Protein AF-A0AAP3A5M9-F1 (afdb_monomer_lite)

Secondary structure (DSSP, 8-state):
--GGGT--GGG---HHHHHHHHHHHHTS-S-EEEEE-GGGHHHHHHHTTTSSEEEEE--HHHHTHHHHHHHHHHHT-HHHHTTS-TTGGGSGGGT-HHHHHHHHTHHHHHHHHHHTT---SS------TT---SGGGGTTS--

Organism: Escherichia coli (NCBI:txid562)

Sequence (143 aa):
WTANKGFREKLARSVDVYFSYFERLAALENEMIIFTSPDLKPRVEAIRNGKPTTVIVIDIKKKFRYIRSRIEKIQKDESFTNRLEPRQLKNPEYWSPEYVLVCNLKAYFVNKAINMGLVKTPLVAWIDFGYCRKPNVTRGLKI

Foldseek 3Di:
DPVVVVADNVPDDDPVLLVVQLLLVLPALDAEEAEDAPVCVVVVCVSNPPGNYHYHHDPLCVVVVVQLVVQQVQLPDCVNVVPDDVVCCSDCSNHPSVVVSVVVCQVVVVVVCVVVVNDPDPDDDGDDSNRRNDNCVCPPHHD

Structure (mmCIF, N/CA/C/O backbone):
data_AF-A0AAP3A5M9-F1
#
_entry.id   AF-A0AAP3A5M9-F1
#
loop_
_atom_site.group_PDB
_atom_site.id
_atom_site.type_symbol
_atom_site.label_atom_id
_atom_site.label_alt_id
_atom_site.label_comp_id
_atom_site.label_asym_id
_atom_site.label_entity_id
_atom_site.label_seq_id
_atom_site.pdbx_PDB_ins_code
_atom_site.Cartn_x
_atom_site.Cartn_y
_atom_site.Cartn_z
_atom_site.occupancy
_atom_site.B_iso_or_equiv
_atom_site.auth_seq_id
_atom_site.auth_comp_id
_atom_site.auth_asym_id
_atom_site.auth_atom_id
_atom_site.pdbx_PDB_model_num
ATOM 1 N N . TRP A 1 1 ? 8.065 -11.706 -6.272 1.00 54.06 1 TRP A N 1
ATOM 2 C CA . TRP A 1 1 ? 9.496 -11.567 -5.955 1.00 54.06 1 TRP A CA 1
ATOM 3 C C . TRP A 1 1 ? 9.990 -12.962 -5.630 1.00 54.06 1 TRP A C 1
ATOM 5 O O . TRP A 1 1 ? 9.589 -13.482 -4.605 1.00 54.06 1 TRP A O 1
ATOM 15 N N . THR A 1 2 ? 10.698 -13.648 -6.521 1.00 47.06 2 THR A N 1
ATOM 16 C CA . THR A 1 2 ? 11.196 -15.013 -6.263 1.00 47.06 2 THR A CA 1
ATOM 17 C C . THR A 1 2 ? 12.614 -15.125 -6.796 1.00 47.06 2 THR A C 1
ATOM 19 O O . THR A 1 2 ? 12.924 -14.522 -7.825 1.00 47.06 2 THR A O 1
ATOM 22 N N . ALA A 1 3 ? 13.459 -15.893 -6.107 1.00 48.31 3 ALA A N 1
ATOM 23 C CA . ALA A 1 3 ? 14.860 -16.095 -6.479 1.00 48.31 3 ALA A CA 1
ATOM 24 C C . ALA A 1 3 ? 15.016 -16.655 -7.903 1.00 48.31 3 ALA A C 1
ATOM 26 O O . ALA A 1 3 ? 15.891 -16.232 -8.651 1.00 48.31 3 ALA A O 1
ATOM 27 N N . ASN A 1 4 ? 14.053 -17.479 -8.328 1.00 43.56 4 ASN A N 1
ATOM 28 C CA . ASN A 1 4 ? 13.997 -18.118 -9.647 1.00 43.56 4 ASN A CA 1
ATOM 29 C C . ASN A 1 4 ? 13.848 -17.138 -10.829 1.00 43.56 4 ASN A C 1
ATOM 31 O O . ASN A 1 4 ? 13.842 -17.566 -11.975 1.00 43.56 4 ASN A O 1
ATOM 35 N N . LYS A 1 5 ? 13.702 -15.830 -10.572 1.00 51.41 5 LYS A N 1
ATOM 36 C CA . LYS A 1 5 ? 13.708 -14.771 -11.597 1.00 51.41 5 LYS A CA 1
ATOM 37 C C . LYS A 1 5 ? 14.956 -13.869 -11.520 1.00 51.41 5 LYS A C 1
ATOM 39 O O . LYS A 1 5 ? 14.924 -12.753 -12.019 1.00 51.41 5 LYS A O 1
ATOM 44 N N . GLY A 1 6 ? 16.029 -14.322 -10.859 1.00 53.00 6 GLY A N 1
ATOM 45 C CA . GLY A 1 6 ? 17.298 -13.587 -10.727 1.00 53.00 6 GLY A CA 1
ATOM 46 C C . GLY A 1 6 ? 17.329 -12.534 -9.611 1.00 53.00 6 GLY A C 1
ATOM 47 O O . GLY A 1 6 ? 18.296 -11.781 -9.487 1.00 53.00 6 GLY A O 1
ATOM 48 N N . PHE A 1 7 ? 16.288 -12.467 -8.776 1.00 61.34 7 PHE A N 1
ATOM 49 C CA . PHE A 1 7 ? 16.199 -11.513 -7.668 1.00 61.34 7 PHE A CA 1
ATOM 50 C C . PHE A 1 7 ? 16.822 -12.078 -6.391 1.00 61.34 7 PHE A C 1
ATOM 52 O O . PHE A 1 7 ? 16.773 -13.279 -6.145 1.00 61.34 7 PHE A O 1
ATOM 59 N N . ARG A 1 8 ? 17.386 -11.213 -5.537 1.00 59.09 8 ARG A N 1
ATOM 60 C CA . ARG A 1 8 ? 17.971 -11.639 -4.252 1.00 59.09 8 ARG A CA 1
ATOM 61 C C . ARG A 1 8 ? 16.934 -12.431 -3.443 1.00 59.09 8 ARG A C 1
ATOM 63 O O . ARG A 1 8 ? 15.831 -11.930 -3.241 1.00 59.09 8 ARG A O 1
ATOM 70 N N . GLU A 1 9 ? 17.299 -13.596 -2.905 1.00 57.38 9 GLU A N 1
ATOM 71 C CA . GLU A 1 9 ? 16.408 -14.437 -2.078 1.00 57.38 9 GLU A CA 1
ATOM 72 C C . GLU A 1 9 ? 15.726 -13.657 -0.946 1.00 57.38 9 GLU A C 1
ATOM 74 O O . GLU A 1 9 ? 14.537 -13.817 -0.698 1.00 57.38 9 GLU A O 1
ATOM 79 N N . LYS A 1 10 ? 16.442 -12.707 -0.330 1.00 59.47 10 LYS A N 1
ATOM 80 C CA . LYS A 1 10 ? 15.923 -11.821 0.730 1.00 59.47 10 LYS A CA 1
ATOM 81 C C . LYS A 1 10 ? 14.739 -10.932 0.302 1.00 59.47 10 LYS A C 1
ATOM 83 O O . LYS A 1 10 ? 14.063 -10.366 1.167 1.00 59.47 10 LYS A O 1
ATOM 88 N N . LEU A 1 11 ? 14.516 -10.763 -1.004 1.00 63.22 11 LEU A N 1
ATOM 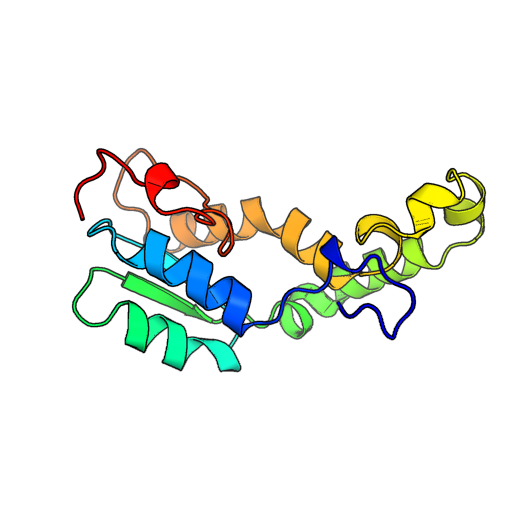89 C CA . LEU A 1 11 ? 13.382 -10.029 -1.577 1.00 63.22 11 LEU A CA 1
ATOM 90 C C . LEU A 1 11 ? 12.169 -10.933 -1.805 1.00 63.22 11 LEU A C 1
ATOM 92 O O . LEU A 1 11 ? 11.059 -10.428 -1.962 1.00 63.22 11 LEU A O 1
ATOM 96 N N . ALA A 1 12 ? 12.357 -12.254 -1.820 1.00 66.44 12 ALA A N 1
ATOM 97 C CA . ALA A 1 12 ? 11.278 -13.195 -2.025 1.00 66.44 12 ALA A CA 1
ATOM 98 C C . ALA A 1 12 ? 10.488 -13.406 -0.735 1.00 66.44 12 ALA A C 1
ATOM 100 O O . ALA A 1 12 ? 10.923 -14.091 0.185 1.00 66.44 12 ALA A O 1
ATOM 101 N N . ARG A 1 13 ? 9.307 -12.793 -0.662 1.00 76.44 13 ARG A N 1
ATOM 102 C CA . ARG A 1 13 ? 8.316 -13.067 0.380 1.00 76.44 13 ARG A CA 1
ATOM 103 C C . ARG A 1 13 ? 6.995 -13.398 -0.287 1.00 76.44 13 ARG A C 1
ATOM 105 O O . ARG A 1 13 ? 6.557 -12.669 -1.181 1.00 76.44 13 ARG A O 1
ATOM 112 N N . SER A 1 14 ? 6.391 -14.503 0.133 1.00 86.88 14 SER A N 1
ATOM 113 C CA . SER A 1 14 ? 5.034 -14.845 -0.275 1.00 86.88 14 SER A CA 1
ATOM 114 C C . SER A 1 14 ? 4.032 -13.927 0.421 1.00 86.88 14 SER A C 1
ATOM 116 O O . SER A 1 14 ? 4.339 -13.275 1.424 1.00 86.88 14 SER A O 1
ATOM 118 N N . VAL A 1 15 ? 2.812 -13.903 -0.108 1.00 89.06 15 VAL A N 1
ATOM 119 C CA . VAL A 1 15 ? 1.671 -13.258 0.545 1.00 89.06 15 VAL A CA 1
ATOM 120 C C . VAL A 1 15 ? 1.481 -13.821 1.960 1.00 89.06 15 VAL A C 1
ATOM 122 O O . VAL A 1 15 ? 1.302 -13.045 2.893 1.00 89.06 15 VAL A O 1
ATOM 125 N N . ASP A 1 16 ? 1.644 -15.132 2.157 1.00 92.50 16 ASP A N 1
ATOM 126 C CA . ASP A 1 16 ? 1.524 -15.772 3.475 1.00 92.50 16 ASP A CA 1
ATOM 127 C C . ASP A 1 16 ? 2.544 -15.270 4.491 1.00 92.50 16 ASP A C 1
ATOM 129 O O . ASP A 1 16 ? 2.192 -15.024 5.642 1.00 92.50 16 ASP A O 1
ATOM 133 N N . VAL A 1 17 ? 3.792 -15.039 4.071 1.00 91.50 17 VAL A N 1
ATOM 134 C CA . VAL A 1 17 ? 4.803 -14.448 4.957 1.00 91.50 17 VAL A CA 1
ATOM 135 C C . VAL A 1 17 ? 4.348 -13.067 5.428 1.00 91.50 17 VAL A C 1
ATOM 137 O O . VAL A 1 17 ? 4.440 -12.765 6.617 1.00 91.50 17 VAL A O 1
ATOM 140 N N . TYR A 1 18 ? 3.816 -12.242 4.525 1.00 92.81 18 TYR A N 1
ATOM 141 C CA . TYR A 1 18 ? 3.288 -10.927 4.885 1.00 92.81 18 TYR A CA 1
ATOM 142 C C . TYR A 1 18 ? 2.072 -11.017 5.809 1.00 92.81 18 TYR A C 1
ATOM 144 O O . TYR A 1 18 ? 2.000 -10.249 6.764 1.00 92.81 18 TYR A O 1
ATOM 152 N N . PHE A 1 19 ? 1.169 -11.973 5.593 1.00 96.19 19 PHE A N 1
ATOM 153 C CA . PHE A 1 19 ? 0.057 -12.215 6.513 1.00 96.19 19 PHE A CA 1
ATOM 154 C C . PHE A 1 19 ? 0.532 -12.671 7.895 1.00 96.19 19 PHE A C 1
ATOM 156 O O . PHE A 1 19 ? 0.053 -12.134 8.885 1.00 96.19 19 PHE A O 1
ATOM 163 N N . SER A 1 20 ? 1.557 -13.523 7.986 1.00 94.19 20 SER A N 1
ATOM 164 C CA . SER A 1 20 ? 2.140 -13.908 9.281 1.00 94.19 20 SER A CA 1
ATOM 165 C C . SER A 1 20 ? 2.749 -12.715 10.035 1.00 94.19 20 SER A C 1
ATOM 167 O O . SER A 1 20 ? 2.869 -12.725 11.259 1.00 94.19 20 SER A O 1
ATOM 169 N N . TYR A 1 21 ? 3.205 -11.680 9.320 1.00 94.38 21 TYR A N 1
ATOM 170 C CA . TYR A 1 21 ? 3.681 -10.429 9.919 1.00 94.38 21 TYR A CA 1
ATOM 171 C C . TYR A 1 21 ? 2.509 -9.549 10.343 1.00 94.38 21 TYR A C 1
ATOM 173 O O . TYR A 1 21 ? 2.525 -8.992 11.441 1.00 94.38 21 TYR A O 1
ATOM 181 N N . PHE A 1 22 ? 1.484 -9.471 9.500 1.00 95.62 22 PHE A N 1
ATOM 182 C CA . PHE A 1 22 ? 0.272 -8.726 9.783 1.00 95.62 22 PHE A CA 1
ATOM 183 C C . PHE A 1 22 ? -0.501 -9.287 10.974 1.00 95.62 22 PHE A C 1
ATOM 185 O O . PHE A 1 22 ? -0.950 -8.493 11.781 1.00 95.62 22 PHE A O 1
ATOM 192 N N . GLU A 1 23 ? -0.590 -10.604 11.167 1.00 94.50 23 GLU A N 1
ATOM 193 C CA . GLU A 1 23 ? -1.255 -11.218 12.330 1.00 94.50 23 GLU A CA 1
ATOM 194 C C . GLU A 1 23 ? -0.725 -10.671 13.664 1.00 94.50 23 GLU A C 1
ATOM 196 O O . GLU A 1 23 ? -1.496 -10.418 14.588 1.00 94.50 23 GLU A O 1
ATOM 201 N N . ARG A 1 24 ? 0.582 -10.386 13.751 1.00 92.94 24 ARG A N 1
ATOM 202 C CA . ARG A 1 24 ? 1.181 -9.772 14.949 1.00 92.94 24 ARG A CA 1
ATOM 203 C C . ARG A 1 24 ? 0.744 -8.323 15.150 1.00 92.94 24 ARG A C 1
ATOM 205 O O . ARG A 1 24 ? 0.584 -7.897 16.287 1.00 92.94 24 ARG A O 1
ATOM 212 N N . LEU A 1 25 ? 0.585 -7.567 14.063 1.00 94.00 25 LEU A N 1
ATOM 213 C CA . LEU A 1 25 ? 0.059 -6.203 14.115 1.00 94.00 25 LEU A CA 1
ATOM 214 C C . LEU A 1 25 ? -1.442 -6.215 14.437 1.00 94.00 25 LEU A C 1
ATOM 216 O O . LEU A 1 25 ? -1.890 -5.481 15.307 1.00 94.00 25 LEU A O 1
ATOM 220 N N . ALA A 1 26 ? -2.198 -7.079 13.764 1.00 94.12 26 ALA A N 1
ATOM 221 C CA . ALA A 1 26 ? -3.643 -7.238 13.866 1.00 94.12 26 ALA A CA 1
ATOM 222 C C . ALA A 1 26 ? -4.113 -7.686 15.254 1.00 94.12 26 ALA A C 1
ATOM 224 O O . ALA A 1 26 ? -5.291 -7.521 15.573 1.00 94.12 26 ALA A O 1
ATOM 225 N N . ALA A 1 27 ? -3.200 -8.214 16.072 1.00 92.56 27 ALA A N 1
ATOM 226 C CA . ALA A 1 27 ? -3.437 -8.498 17.476 1.00 92.56 27 ALA A CA 1
ATOM 227 C C . ALA A 1 27 ? -3.841 -7.239 18.264 1.00 92.56 27 ALA A C 1
ATOM 229 O O . ALA A 1 27 ? -4.674 -7.357 19.145 1.00 92.56 27 ALA A O 1
ATOM 230 N N . LEU A 1 28 ? -3.349 -6.044 17.922 1.00 91.12 28 LEU A N 1
ATOM 231 C CA . LEU A 1 28 ? -3.684 -4.803 18.635 1.00 91.12 28 LEU A CA 1
ATOM 232 C C . LEU A 1 28 ? -5.183 -4.463 18.566 1.00 91.12 28 LEU A C 1
ATOM 234 O O . LEU A 1 28 ? -5.766 -4.512 17.490 1.00 91.12 28 LEU A O 1
ATOM 238 N N . GLU A 1 29 ? -5.795 -4.001 19.655 1.00 91.75 29 GLU A N 1
ATOM 239 C CA . GLU A 1 29 ? -7.219 -3.592 19.675 1.00 91.75 29 GLU A CA 1
ATOM 240 C C . GLU A 1 29 ? -7.488 -2.203 19.073 1.00 91.75 29 GLU A C 1
ATOM 242 O O . GLU A 1 29 ? -8.623 -1.729 19.048 1.00 91.75 29 GLU A O 1
ATOM 247 N N . ASN A 1 30 ? -6.453 -1.522 18.577 1.00 91.69 30 ASN A N 1
ATOM 248 C CA . ASN A 1 30 ? -6.598 -0.214 17.948 1.00 91.69 30 ASN A CA 1
ATOM 249 C C . ASN A 1 30 ? -7.557 -0.259 16.750 1.00 91.69 30 ASN A C 1
ATOM 251 O O . ASN A 1 30 ? -7.609 -1.249 16.011 1.00 91.69 30 ASN A O 1
ATOM 255 N N . GLU A 1 31 ? -8.253 0.857 16.519 1.00 94.25 31 GLU A N 1
ATOM 256 C CA . GLU A 1 31 ? -8.978 1.083 15.272 1.00 94.25 31 GLU A CA 1
ATOM 257 C C . GLU A 1 31 ? -7.997 1.039 14.093 1.00 94.25 31 GLU A C 1
ATOM 259 O O . GLU A 1 31 ? -6.966 1.718 14.095 1.00 94.25 31 GLU A O 1
ATOM 264 N N . MET A 1 32 ? -8.306 0.218 13.088 1.00 96.31 32 MET A N 1
ATOM 265 C CA . MET A 1 32 ? -7.470 0.062 11.899 1.00 96.31 32 MET A CA 1
ATOM 266 C C . MET A 1 32 ? -8.244 0.368 10.623 1.00 96.31 32 MET A C 1
ATOM 268 O O . MET A 1 32 ? -9.317 -0.179 10.377 1.00 96.31 32 MET A O 1
ATOM 272 N N . ILE A 1 33 ? -7.641 1.178 9.755 1.00 97.94 33 ILE A N 1
ATOM 273 C CA . ILE A 1 33 ? -8.104 1.391 8.383 1.00 97.94 33 ILE A CA 1
ATOM 274 C C . ILE A 1 33 ? -7.113 0.684 7.464 1.00 97.94 33 ILE A C 1
ATOM 276 O O . ILE A 1 33 ? -5.956 1.092 7.358 1.00 97.94 33 ILE A O 1
ATOM 280 N N . ILE A 1 34 ? -7.548 -0.395 6.817 1.00 97.94 34 ILE A N 1
ATOM 281 C CA . ILE A 1 34 ? -6.663 -1.276 6.051 1.00 97.94 34 ILE A CA 1
ATOM 282 C C . ILE A 1 34 ? -6.988 -1.160 4.568 1.00 97.94 34 ILE A C 1
ATOM 284 O O . ILE A 1 34 ? -8.072 -1.533 4.127 1.00 97.94 34 ILE A O 1
ATOM 288 N N . PHE A 1 35 ? -6.024 -0.681 3.785 1.00 97.88 35 PHE A N 1
ATOM 289 C CA . PHE A 1 35 ? -6.104 -0.699 2.328 1.00 97.88 35 PHE A CA 1
ATOM 290 C C . PHE A 1 35 ? -5.558 -2.021 1.794 1.00 97.88 35 PHE A C 1
ATOM 292 O O . PHE A 1 35 ? -4.440 -2.411 2.129 1.00 97.88 35 PHE A O 1
ATOM 299 N N . THR A 1 36 ? -6.329 -2.704 0.951 1.00 97.25 36 THR A N 1
ATOM 300 C CA . THR A 1 36 ? -5.928 -3.996 0.380 1.00 97.25 36 THR A CA 1
ATOM 301 C C . THR A 1 36 ? -6.498 -4.211 -1.023 1.00 97.25 36 THR A C 1
ATOM 303 O O . THR A 1 36 ? -7.355 -3.453 -1.488 1.00 97.25 36 THR A O 1
ATOM 306 N N . SER A 1 37 ? -6.004 -5.226 -1.728 1.00 95.38 37 SER A N 1
ATOM 307 C CA . SER A 1 37 ? -6.542 -5.640 -3.024 1.00 95.38 37 SER A CA 1
ATOM 308 C C . SER A 1 37 ? -7.805 -6.502 -2.852 1.00 95.38 37 SER A C 1
ATOM 310 O O . SER A 1 37 ? -8.006 -7.095 -1.787 1.00 95.38 37 SER A O 1
ATOM 312 N N . PRO A 1 38 ? -8.685 -6.577 -3.872 1.00 95.69 38 PRO A N 1
ATOM 313 C CA . PRO A 1 38 ? -9.959 -7.292 -3.758 1.00 95.69 38 PRO A CA 1
ATOM 314 C C . PRO A 1 38 ? -9.816 -8.756 -3.318 1.00 95.69 38 PRO A C 1
ATOM 316 O O . PRO A 1 38 ? -10.595 -9.229 -2.497 1.00 95.69 38 PRO A O 1
ATOM 319 N N . ASP A 1 39 ? -8.796 -9.447 -3.825 1.00 96.25 39 ASP A N 1
ATOM 320 C CA . ASP A 1 39 ? -8.497 -10.856 -3.556 1.00 96.25 39 ASP A CA 1
ATOM 321 C C . ASP A 1 39 ? -8.055 -11.127 -2.110 1.00 96.25 39 ASP A C 1
ATOM 323 O O . ASP A 1 39 ? -8.244 -12.227 -1.598 1.00 96.25 39 ASP A O 1
ATOM 327 N N . LEU A 1 40 ? -7.501 -10.123 -1.426 1.00 97.06 40 LEU A N 1
ATOM 328 C CA . LEU A 1 40 ? -6.972 -10.268 -0.070 1.00 97.06 40 LEU A CA 1
ATOM 329 C C . LEU A 1 40 ? -7.944 -9.795 1.014 1.00 97.06 40 LEU A C 1
ATOM 331 O O . LEU A 1 40 ? -7.722 -10.084 2.192 1.00 97.06 40 LEU A O 1
ATOM 335 N N . LYS A 1 41 ? -9.018 -9.086 0.639 1.00 97.69 41 LYS A N 1
ATOM 336 C CA . LYS A 1 41 ? -10.014 -8.555 1.579 1.00 97.69 41 LYS A CA 1
ATOM 337 C C . LYS A 1 41 ? -10.571 -9.632 2.526 1.00 97.69 41 LYS A C 1
ATOM 339 O O . LYS A 1 41 ? -10.479 -9.402 3.732 1.00 97.69 41 LYS A O 1
ATOM 344 N N . PRO A 1 42 ? -11.059 -10.799 2.052 1.00 98.38 42 PRO A N 1
ATOM 345 C CA . PRO A 1 42 ? -11.677 -11.783 2.943 1.00 98.38 42 PRO A CA 1
ATOM 346 C C . PRO A 1 42 ? -10.724 -12.270 4.039 1.00 98.38 42 PRO A C 1
ATOM 348 O O . PRO A 1 42 ? -11.119 -12.446 5.187 1.00 98.38 42 PRO A O 1
ATOM 351 N N . ARG A 1 43 ? -9.436 -12.431 3.710 1.00 98.19 43 ARG A N 1
ATOM 352 C CA . ARG A 1 43 ? -8.419 -12.870 4.673 1.00 98.19 43 ARG A CA 1
ATOM 353 C C . ARG A 1 43 ? -8.096 -11.792 5.707 1.00 98.19 43 ARG A C 1
ATOM 355 O O . ARG A 1 43 ? -7.909 -12.114 6.876 1.00 98.19 43 ARG A O 1
ATOM 362 N N . VAL A 1 44 ? -8.038 -10.524 5.296 1.00 98.12 44 VAL A N 1
ATOM 363 C CA . VAL A 1 44 ? -7.850 -9.396 6.224 1.00 98.12 44 VAL A CA 1
ATOM 364 C C . VAL A 1 44 ? -9.020 -9.304 7.203 1.00 98.12 44 VAL A C 1
ATOM 366 O O . VAL A 1 44 ? -8.791 -9.184 8.404 1.00 98.12 44 VAL A O 1
ATOM 369 N N . GLU A 1 45 ? -10.254 -9.393 6.703 1.00 97.88 45 GLU A N 1
ATOM 370 C CA . GLU A 1 45 ? -11.464 -9.349 7.533 1.00 97.88 45 GLU A CA 1
ATOM 371 C C . GLU A 1 45 ? -11.530 -10.533 8.502 1.00 97.88 45 GLU A C 1
ATOM 373 O O . GLU A 1 45 ? -11.823 -10.331 9.676 1.00 97.88 45 GLU A O 1
ATOM 378 N N . ALA A 1 46 ? -11.166 -11.740 8.056 1.00 98.19 46 ALA A N 1
ATOM 379 C CA . ALA A 1 46 ? -11.112 -12.918 8.919 1.00 98.19 46 ALA A CA 1
ATOM 380 C C . ALA A 1 46 ? -10.127 -12.747 10.092 1.00 98.19 46 ALA A C 1
ATOM 382 O O . ALA A 1 46 ? -10.470 -13.051 11.231 1.00 98.19 46 ALA A O 1
ATOM 383 N N . ILE A 1 47 ? -8.926 -12.215 9.839 1.00 97.50 47 ILE A N 1
ATOM 384 C CA . ILE A 1 47 ? -7.902 -11.991 10.879 1.00 97.50 47 ILE A CA 1
ATOM 385 C C . ILE A 1 47 ? -8.335 -10.918 11.890 1.00 97.50 47 ILE A C 1
ATOM 387 O O . ILE A 1 47 ? -7.973 -10.982 13.062 1.00 97.50 47 ILE A O 1
ATOM 391 N N . ARG A 1 48 ? -9.093 -9.916 11.439 1.00 97.25 48 ARG A N 1
ATOM 392 C CA . ARG A 1 48 ? -9.555 -8.782 12.253 1.00 97.25 48 ARG A CA 1
ATOM 393 C C . ARG A 1 48 ? -10.994 -8.934 12.749 1.00 97.25 48 ARG A C 1
ATOM 395 O O . ARG A 1 48 ? -11.568 -7.961 13.239 1.00 97.25 48 ARG A O 1
ATOM 402 N N . ASN A 1 49 ? -11.576 -10.125 12.627 1.00 96.50 49 ASN A N 1
ATOM 403 C CA . ASN A 1 49 ? -12.953 -10.378 13.023 1.00 96.50 49 ASN A CA 1
ATOM 404 C C . ASN A 1 49 ? -13.186 -9.980 14.492 1.00 96.50 49 ASN A C 1
ATOM 406 O O . ASN A 1 49 ? -12.394 -10.324 15.367 1.00 96.50 49 ASN A O 1
ATOM 410 N N . GLY A 1 50 ? -14.261 -9.234 14.751 1.00 94.81 50 GLY A N 1
ATOM 411 C CA . GLY A 1 50 ? -14.601 -8.728 16.085 1.00 94.81 50 GLY A CA 1
ATOM 412 C C . GLY A 1 50 ? -13.804 -7.507 16.572 1.00 94.81 50 GLY A C 1
ATOM 413 O O . GLY A 1 50 ? -14.139 -6.978 17.627 1.00 94.81 50 GLY A O 1
ATOM 414 N N . LYS A 1 51 ? -12.803 -7.016 15.823 1.00 95.88 51 LYS A N 1
ATOM 415 C CA . LYS A 1 51 ? -11.987 -5.841 16.193 1.00 95.88 51 LYS A CA 1
ATOM 416 C C . LYS A 1 51 ? -12.343 -4.607 15.354 1.00 95.88 51 LYS A C 1
ATOM 418 O O . LYS A 1 51 ? -12.637 -4.761 14.164 1.00 95.88 51 LYS A O 1
ATOM 423 N N . PRO A 1 52 ? -12.244 -3.373 15.893 1.00 95.31 52 PRO A N 1
ATOM 424 C CA . PRO A 1 52 ? -12.599 -2.148 15.168 1.00 95.31 52 PRO A CA 1
ATOM 425 C C . PRO A 1 52 ? -11.736 -1.979 13.910 1.00 95.31 52 PRO A C 1
ATOM 427 O O . PRO A 1 52 ? -10.543 -1.666 13.978 1.00 95.31 52 PRO A O 1
ATOM 430 N N . THR A 1 53 ? -12.322 -2.254 12.743 1.00 97.38 53 THR A N 1
ATOM 431 C CA . THR A 1 53 ? -11.581 -2.334 11.479 1.00 97.38 53 THR A CA 1
ATOM 432 C C . THR A 1 53 ? -12.442 -1.895 10.306 1.00 97.38 53 THR A C 1
ATOM 434 O O . THR A 1 53 ? -13.528 -2.424 10.095 1.00 97.38 53 THR A O 1
ATOM 437 N N . THR A 1 54 ? -11.918 -0.985 9.489 1.00 98.19 54 THR A N 1
ATOM 438 C CA . THR A 1 54 ? -12.483 -0.649 8.178 1.00 98.19 54 THR A CA 1
ATOM 439 C C . THR A 1 54 ? -11.538 -1.138 7.086 1.00 98.19 54 THR A C 1
ATOM 441 O O . THR A 1 54 ? -10.402 -0.671 6.993 1.00 98.19 54 THR A O 1
ATOM 444 N N . VAL A 1 55 ? -11.993 -2.060 6.233 1.00 98.19 55 VAL A N 1
ATOM 445 C CA . VAL A 1 55 ? -11.197 -2.565 5.102 1.00 98.19 55 VAL A CA 1
ATOM 446 C C . VAL A 1 55 ? -11.621 -1.876 3.807 1.00 98.19 55 VAL A C 1
ATOM 448 O O . VAL A 1 55 ? -12.768 -1.974 3.372 1.00 98.19 55 VAL A O 1
ATOM 451 N N . ILE A 1 56 ? -10.678 -1.191 3.162 1.00 98.19 56 ILE A N 1
ATOM 452 C CA . ILE A 1 56 ? -10.889 -0.455 1.915 1.00 98.19 56 ILE A CA 1
ATOM 453 C C . ILE A 1 56 ? -10.212 -1.197 0.770 1.00 98.19 56 ILE A C 1
ATOM 455 O O . ILE A 1 56 ? -8.992 -1.364 0.737 1.00 98.19 56 ILE A O 1
ATOM 459 N N . VAL A 1 57 ? -11.011 -1.589 -0.219 1.00 98.00 57 VAL A N 1
A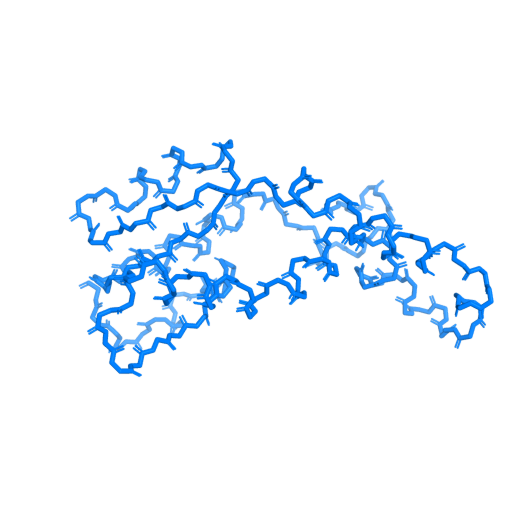TOM 460 C CA . VAL A 1 57 ? -10.506 -2.243 -1.427 1.00 98.00 57 VAL A CA 1
ATOM 461 C C . VAL A 1 57 ? -10.047 -1.216 -2.446 1.00 98.00 57 VAL A C 1
ATOM 463 O O . VAL A 1 57 ? -10.787 -0.306 -2.823 1.00 98.00 57 VAL A O 1
ATOM 466 N N . ILE A 1 58 ? -8.827 -1.399 -2.939 1.00 96.44 58 ILE A N 1
ATOM 467 C CA . ILE A 1 58 ? -8.275 -0.603 -4.027 1.00 96.44 58 ILE A CA 1
ATOM 468 C C . ILE A 1 58 ? -7.380 -1.460 -4.920 1.00 96.44 58 ILE A C 1
ATOM 470 O O . ILE A 1 58 ? -6.304 -1.907 -4.536 1.00 96.44 58 ILE A O 1
ATOM 474 N N . ASP A 1 59 ? -7.806 -1.653 -6.165 1.00 95.88 59 ASP A N 1
ATOM 475 C CA . ASP A 1 59 ? -6.923 -2.187 -7.197 1.00 95.88 59 ASP A CA 1
ATOM 476 C C . ASP A 1 59 ? -6.016 -1.060 -7.706 1.00 95.88 59 ASP A C 1
ATOM 478 O O . ASP A 1 59 ? -6.388 -0.268 -8.579 1.00 95.88 59 ASP A O 1
ATOM 482 N N . ILE A 1 60 ? -4.812 -0.975 -7.135 1.00 95.38 60 ILE A N 1
ATOM 483 C CA . ILE A 1 60 ? -3.839 0.063 -7.487 1.00 95.38 60 ILE A CA 1
ATOM 484 C C . ILE A 1 60 ? -3.347 -0.062 -8.934 1.00 95.38 60 ILE A C 1
ATOM 486 O O . ILE A 1 60 ? -3.029 0.952 -9.555 1.00 95.38 60 ILE A O 1
ATOM 490 N N . LYS A 1 61 ? -3.328 -1.278 -9.501 1.00 93.69 61 LYS A N 1
ATOM 491 C CA . LYS A 1 61 ? -2.871 -1.519 -10.878 1.00 93.69 61 LYS A CA 1
ATOM 492 C C . LYS A 1 61 ? -3.888 -0.985 -11.877 1.00 93.69 61 LYS A C 1
ATOM 494 O O . LYS A 1 61 ? -3.504 -0.430 -12.907 1.00 93.69 61 LYS A O 1
ATOM 499 N N . LYS A 1 62 ? -5.180 -1.134 -11.567 1.00 96.44 62 LYS A N 1
ATOM 500 C CA . LYS A 1 62 ? -6.273 -0.581 -12.369 1.00 96.44 62 LYS A CA 1
ATOM 501 C C . LYS A 1 62 ? -6.411 0.925 -12.165 1.00 96.44 62 LYS A C 1
ATOM 503 O O . LYS A 1 62 ? -6.394 1.662 -13.147 1.00 96.44 62 LYS A O 1
ATOM 508 N N . LYS A 1 63 ? -6.512 1.390 -10.916 1.00 97.19 63 LYS A N 1
ATOM 509 C CA . LYS A 1 63 ? -6.793 2.799 -10.597 1.00 97.19 63 LYS A CA 1
ATOM 510 C C . LYS A 1 63 ? -5.666 3.745 -11.007 1.00 97.19 63 LYS A C 1
ATOM 512 O O . LYS A 1 63 ? -5.939 4.825 -11.516 1.00 97.19 63 LYS A O 1
ATOM 517 N N . PHE A 1 64 ? -4.412 3.341 -10.812 1.00 97.69 64 PHE A N 1
ATOM 518 C CA . PHE A 1 64 ? -3.241 4.177 -11.094 1.00 97.69 64 PHE A CA 1
ATOM 519 C C . PHE A 1 64 ? -2.462 3.693 -12.315 1.00 97.69 64 PHE A C 1
ATOM 521 O O . PHE A 1 64 ? -1.247 3.872 -12.392 1.00 97.69 64 PHE A O 1
ATOM 528 N N . ARG A 1 65 ? -3.159 3.095 -13.291 1.00 97.94 65 ARG A N 1
ATOM 529 C CA . ARG A 1 65 ? -2.553 2.544 -14.511 1.00 97.94 65 ARG A CA 1
ATOM 530 C C . ARG A 1 65 ? -1.644 3.547 -15.223 1.00 97.94 65 ARG A C 1
ATOM 532 O O . ARG A 1 65 ? -0.553 3.171 -15.628 1.00 97.94 65 ARG A O 1
ATOM 539 N N . TYR A 1 66 ? -2.067 4.808 -15.326 1.00 98.12 66 TYR A N 1
ATOM 540 C CA . TYR A 1 66 ? -1.283 5.867 -15.968 1.00 98.12 66 TYR A CA 1
ATOM 541 C C . TYR A 1 66 ? 0.024 6.191 -15.221 1.00 98.12 66 TYR A C 1
ATOM 543 O O . TYR A 1 66 ? 1.088 6.312 -15.827 1.00 98.12 66 TYR A O 1
ATOM 551 N N . ILE A 1 67 ? -0.025 6.297 -13.889 1.00 98.06 67 ILE A N 1
ATOM 552 C CA . ILE A 1 67 ? 1.178 6.547 -13.077 1.00 98.06 67 ILE A CA 1
ATOM 553 C C . ILE A 1 67 ? 2.111 5.336 -13.160 1.00 98.06 67 ILE A C 1
ATOM 555 O O . ILE A 1 67 ? 3.309 5.490 -13.380 1.00 98.06 67 ILE A O 1
ATOM 559 N N . ARG A 1 68 ? 1.552 4.126 -13.061 1.00 98.12 68 ARG A N 1
ATOM 560 C CA . ARG A 1 68 ? 2.280 2.865 -13.226 1.00 98.12 68 ARG A CA 1
ATOM 561 C C . ARG A 1 68 ? 3.011 2.796 -14.568 1.00 98.12 68 ARG A C 1
ATOM 563 O O . ARG A 1 68 ? 4.197 2.490 -14.578 1.00 98.12 68 ARG A O 1
ATOM 570 N N . SER A 1 69 ? 2.341 3.117 -15.678 1.00 98.31 69 SER A N 1
ATOM 571 C CA . SER A 1 69 ? 2.960 3.092 -17.011 1.00 98.31 69 SER A CA 1
ATOM 572 C C . SER A 1 69 ? 4.059 4.141 -17.159 1.00 98.31 69 SER A C 1
ATOM 574 O O . SER A 1 69 ? 5.055 3.906 -17.835 1.00 98.31 69 SER A O 1
ATOM 576 N N . ARG A 1 70 ? 3.916 5.298 -16.505 1.00 98.38 70 ARG A N 1
ATOM 577 C CA . ARG A 1 70 ? 4.976 6.309 -16.463 1.00 98.38 70 ARG A CA 1
ATOM 578 C C . ARG A 1 70 ? 6.208 5.842 -15.694 1.00 98.38 70 ARG A C 1
ATOM 580 O O . ARG A 1 70 ? 7.318 6.066 -16.164 1.00 98.38 70 ARG A O 1
ATOM 587 N N . ILE A 1 71 ? 6.013 5.212 -14.537 1.00 98.25 71 ILE A N 1
ATOM 588 C CA . ILE A 1 71 ? 7.104 4.610 -13.762 1.00 98.25 71 ILE A CA 1
ATOM 589 C C . ILE A 1 71 ? 7.817 3.556 -14.613 1.00 98.25 71 ILE A C 1
ATOM 591 O O . ILE A 1 71 ? 9.035 3.594 -14.738 1.00 98.25 71 ILE A O 1
ATOM 595 N N . GLU A 1 72 ? 7.054 2.665 -15.250 1.00 97.62 72 GLU A N 1
ATOM 596 C CA . GLU A 1 72 ? 7.597 1.616 -16.114 1.00 97.6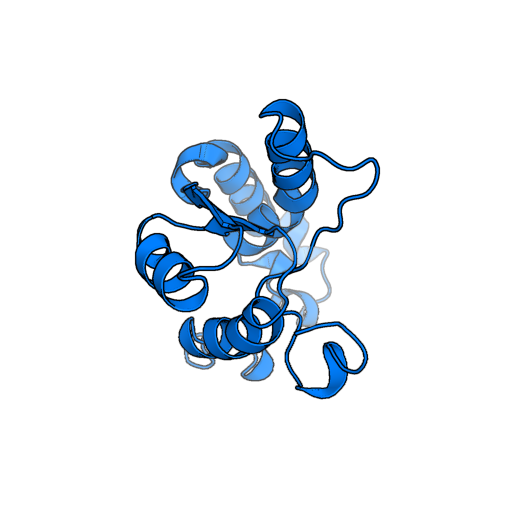2 72 GLU A CA 1
ATOM 597 C C . GLU A 1 72 ? 8.399 2.190 -17.290 1.00 97.62 72 GLU A C 1
ATOM 599 O O . GLU A 1 72 ? 9.471 1.680 -17.604 1.00 97.62 72 GLU A O 1
ATOM 604 N N . LYS A 1 73 ? 7.921 3.278 -17.912 1.00 98.25 73 LYS A N 1
ATOM 605 C CA . LYS A 1 73 ? 8.650 3.960 -18.989 1.00 98.25 73 LYS A CA 1
ATOM 606 C C . LYS A 1 73 ? 10.019 4.460 -18.521 1.00 98.25 73 LYS A C 1
ATOM 608 O O . LYS A 1 73 ? 10.985 4.281 -19.245 1.00 98.25 73 LYS A O 1
ATOM 613 N N . ILE A 1 74 ? 10.103 5.044 -17.324 1.00 97.12 74 ILE A N 1
ATOM 614 C CA . ILE A 1 74 ? 11.375 5.515 -16.747 1.00 97.12 74 ILE A CA 1
ATOM 615 C C . ILE A 1 74 ? 12.293 4.331 -16.422 1.00 97.12 74 ILE A C 1
ATOM 617 O O . ILE A 1 74 ? 13.473 4.364 -16.742 1.00 97.12 74 ILE A O 1
ATOM 621 N N . GLN A 1 75 ? 11.755 3.264 -15.827 1.00 95.62 75 GLN A N 1
ATOM 622 C CA . GLN A 1 75 ? 12.531 2.067 -15.477 1.00 95.62 75 GLN A CA 1
ATOM 623 C C . GLN A 1 75 ? 13.110 1.335 -16.702 1.00 95.62 75 GLN A C 1
ATOM 625 O O . GLN A 1 75 ? 14.087 0.607 -16.559 1.00 95.62 75 GLN A O 1
ATOM 630 N N . LYS A 1 76 ? 12.527 1.526 -17.893 1.00 96.00 76 LYS A N 1
ATOM 631 C CA . LYS A 1 76 ? 13.006 0.966 -19.171 1.00 96.00 76 LYS A CA 1
ATOM 632 C C . LYS A 1 76 ? 13.827 1.949 -20.014 1.00 96.00 76 LYS A C 1
ATOM 634 O O . LYS A 1 76 ? 14.242 1.589 -21.110 1.00 96.00 76 LYS A O 1
ATOM 639 N N . ASP A 1 77 ? 14.016 3.182 -19.554 1.00 97.38 77 ASP A N 1
ATOM 640 C CA . ASP A 1 77 ? 14.778 4.194 -20.282 1.00 97.38 77 ASP A CA 1
ATOM 641 C C . ASP A 1 77 ? 16.283 3.935 -20.122 1.00 97.38 77 ASP A C 1
ATOM 643 O O . ASP A 1 77 ? 16.837 4.095 -19.034 1.00 97.38 77 ASP A O 1
ATOM 647 N N . GLU A 1 78 ? 16.952 3.561 -21.215 1.00 96.06 78 GLU A N 1
ATOM 648 C CA . GLU A 1 78 ? 18.388 3.266 -21.219 1.00 96.06 78 GLU A CA 1
ATOM 649 C C . GLU A 1 78 ? 19.235 4.461 -20.771 1.00 96.06 78 GLU A C 1
ATOM 651 O O . GLU A 1 78 ? 20.244 4.294 -20.086 1.00 96.06 78 GLU A O 1
ATOM 656 N N . SER A 1 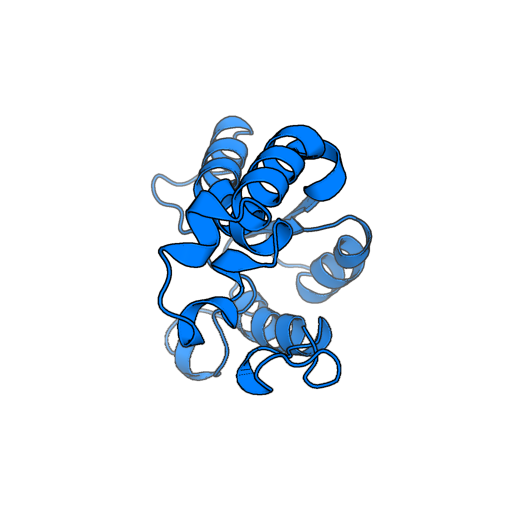79 ? 18.813 5.688 -21.094 1.00 96.81 79 SER A N 1
ATOM 657 C CA . SER A 1 79 ? 19.528 6.897 -20.680 1.00 96.81 79 SER A CA 1
ATOM 658 C C . SER A 1 79 ? 19.497 7.090 -19.163 1.00 96.81 79 SER A C 1
ATOM 660 O O . SER A 1 79 ? 20.439 7.644 -18.592 1.00 96.81 79 SER A O 1
ATOM 662 N N . PHE A 1 80 ? 18.440 6.604 -18.506 1.00 95.56 80 PHE A N 1
ATOM 663 C CA . PHE A 1 80 ? 18.322 6.562 -17.057 1.00 95.56 80 PHE A CA 1
ATOM 664 C C . PHE A 1 80 ? 19.102 5.378 -16.482 1.00 95.56 80 PHE A C 1
ATOM 666 O O . PHE A 1 80 ? 19.949 5.578 -15.611 1.00 95.56 80 PHE A O 1
ATOM 673 N N . THR A 1 81 ? 18.877 4.157 -16.979 1.00 94.00 81 THR A N 1
ATOM 674 C CA . THR A 1 81 ? 19.479 2.949 -16.395 1.00 94.00 81 THR A CA 1
ATOM 675 C C . THR A 1 81 ? 20.996 2.912 -16.542 1.00 94.00 81 THR A C 1
ATOM 677 O O . THR A 1 81 ? 21.673 2.459 -15.623 1.00 94.00 81 THR A O 1
ATOM 680 N N . ASN A 1 82 ? 21.548 3.450 -17.634 1.00 95.69 82 ASN A N 1
ATOM 681 C CA . ASN A 1 82 ? 22.996 3.493 -17.871 1.00 95.69 82 ASN A CA 1
ATOM 682 C C . ASN A 1 82 ? 23.734 4.468 -16.941 1.00 95.69 82 ASN A C 1
ATOM 684 O O . ASN A 1 82 ? 24.956 4.407 -16.831 1.00 95.69 82 ASN A O 1
ATOM 688 N N . ARG A 1 83 ? 23.012 5.363 -16.252 1.00 95.62 83 ARG A N 1
ATOM 689 C CA . ARG A 1 83 ? 23.580 6.273 -15.242 1.00 95.62 83 ARG A CA 1
ATOM 690 C C . ARG A 1 83 ? 23.610 5.662 -13.840 1.00 95.62 83 ARG A C 1
ATOM 692 O O . ARG A 1 83 ? 24.110 6.297 -12.914 1.00 95.62 83 ARG A O 1
ATOM 699 N N . LEU A 1 84 ? 23.050 4.467 -13.661 1.00 93.81 84 LEU A N 1
ATOM 700 C CA . LEU A 1 84 ? 22.973 3.792 -12.371 1.00 93.81 84 LEU A CA 1
ATOM 701 C C . LEU A 1 84 ? 24.142 2.825 -12.191 1.00 93.81 84 LEU A C 1
ATOM 703 O O . LEU A 1 84 ? 24.596 2.176 -13.130 1.00 93.81 84 LEU A O 1
ATOM 707 N N . GLU A 1 85 ? 24.599 2.673 -10.948 1.00 94.38 85 GLU A N 1
ATOM 708 C CA . GLU A 1 85 ? 25.581 1.645 -10.611 1.00 94.38 85 GLU A CA 1
ATOM 709 C C . GLU A 1 85 ? 24.965 0.244 -10.848 1.00 94.38 85 GLU A C 1
ATOM 711 O O . GLU A 1 85 ? 23.862 -0.022 -10.359 1.00 94.38 85 GLU A O 1
ATOM 716 N N . PRO A 1 86 ? 25.630 -0.676 -11.578 1.00 90.50 86 PRO A N 1
ATOM 717 C CA . PRO A 1 86 ? 25.010 -1.929 -12.019 1.00 90.50 86 PRO A CA 1
ATOM 718 C C . PRO A 1 86 ? 24.423 -2.810 -10.907 1.00 90.50 86 PRO A C 1
ATOM 720 O O . PRO A 1 86 ? 23.450 -3.533 -11.139 1.00 90.50 86 PRO A O 1
ATOM 723 N N . ARG A 1 87 ? 24.960 -2.782 -9.676 1.00 88.75 87 ARG A N 1
ATOM 724 C CA . ARG A 1 87 ? 24.388 -3.565 -8.565 1.00 88.75 87 ARG A CA 1
ATOM 725 C C . ARG A 1 87 ? 23.054 -2.991 -8.082 1.00 88.75 87 ARG A C 1
ATOM 727 O O . ARG A 1 87 ? 22.268 -3.764 -7.523 1.00 88.75 87 ARG A O 1
ATOM 734 N N . GLN A 1 88 ? 22.778 -1.702 -8.306 1.00 88.44 88 GLN A N 1
ATOM 735 C CA . GLN A 1 88 ? 21.498 -1.062 -7.977 1.00 88.44 88 GLN A CA 1
ATOM 736 C C . GLN A 1 88 ? 20.351 -1.598 -8.823 1.00 88.44 88 GLN A C 1
ATOM 738 O O . GLN A 1 88 ? 19.261 -1.776 -8.292 1.00 88.44 88 GLN A O 1
ATOM 743 N N . LEU A 1 89 ? 20.599 -1.966 -10.083 1.00 88.94 89 LEU A N 1
ATOM 744 C CA . LEU A 1 89 ? 19.579 -2.494 -11.003 1.00 88.94 89 LEU A CA 1
ATOM 745 C C . LEU A 1 89 ? 18.903 -3.783 -10.502 1.00 88.94 89 LEU A C 1
ATOM 747 O O . LEU A 1 89 ? 17.870 -4.190 -11.020 1.00 88.94 89 LEU A O 1
ATOM 751 N N . LYS A 1 90 ? 19.449 -4.427 -9.462 1.00 86.75 90 LYS A N 1
ATOM 752 C CA . LYS A 1 90 ? 18.837 -5.583 -8.789 1.00 86.75 90 LYS A CA 1
ATOM 753 C C . LYS A 1 90 ? 17.735 -5.189 -7.796 1.00 86.75 90 LYS A C 1
ATOM 755 O O . LYS A 1 90 ? 16.993 -6.063 -7.340 1.00 86.75 90 LYS A O 1
ATOM 760 N N . ASN A 1 91 ? 17.625 -3.912 -7.434 1.00 88.19 91 ASN A N 1
ATOM 761 C CA . ASN A 1 91 ? 16.691 -3.420 -6.426 1.00 88.19 91 ASN A CA 1
ATOM 762 C C . ASN A 1 91 ? 15.305 -3.105 -7.032 1.00 88.19 91 ASN A C 1
ATOM 764 O O . ASN A 1 91 ? 15.245 -2.587 -8.149 1.00 88.19 91 ASN A O 1
ATOM 768 N N . PRO A 1 92 ? 14.205 -3.414 -6.310 1.00 90.38 92 PRO A N 1
ATOM 769 C CA . PRO A 1 92 ? 12.813 -3.187 -6.721 1.00 90.38 92 PRO A CA 1
ATOM 770 C C . PRO A 1 92 ? 12.528 -1.870 -7.443 1.00 90.38 92 PRO A C 1
ATOM 772 O O . PRO A 1 92 ? 11.724 -1.814 -8.372 1.00 90.38 92 PRO A O 1
ATOM 775 N N . GLU A 1 93 ? 13.180 -0.813 -6.975 1.00 92.38 93 GLU A N 1
ATOM 776 C CA . GLU A 1 93 ? 13.002 0.573 -7.369 1.00 92.38 93 GLU A CA 1
ATOM 777 C C . GLU A 1 93 ? 13.277 0.787 -8.863 1.00 92.38 93 GLU A C 1
ATOM 779 O O . GLU A 1 93 ? 12.708 1.693 -9.469 1.00 92.38 93 GLU A O 1
ATOM 784 N N . TYR A 1 94 ? 14.088 -0.078 -9.476 1.00 93.12 94 TYR A N 1
ATOM 785 C CA . TYR A 1 94 ? 14.551 0.082 -10.853 1.00 93.12 94 TYR A CA 1
ATOM 786 C C . TYR A 1 94 ? 13.908 -0.880 -11.853 1.00 93.12 94 TYR A C 1
ATOM 788 O O . TYR A 1 94 ? 14.118 -0.722 -13.048 1.00 93.12 94 TYR A O 1
ATOM 796 N N . TRP A 1 95 ? 13.110 -1.852 -11.405 1.00 90.50 95 TRP A N 1
ATOM 797 C CA . TRP A 1 95 ? 12.507 -2.845 -12.309 1.00 90.50 95 TRP A CA 1
ATOM 798 C C . TRP A 1 95 ? 11.061 -3.227 -11.980 1.00 90.50 95 TRP A C 1
ATOM 800 O O . TRP A 1 95 ? 10.401 -3.865 -12.799 1.00 90.50 95 TRP A O 1
ATOM 810 N N . SER A 1 96 ? 10.543 -2.873 -10.798 1.00 93.56 96 SER A N 1
ATOM 811 C CA . SER A 1 96 ? 9.148 -3.124 -10.435 1.00 93.56 96 SER A CA 1
ATOM 812 C C . SER A 1 96 ? 8.359 -1.817 -10.402 1.00 93.56 96 SER A C 1
ATOM 814 O O . SER A 1 96 ? 8.499 -1.035 -9.451 1.00 93.56 96 SER A O 1
ATOM 816 N N . PRO A 1 97 ? 7.475 -1.580 -11.383 1.00 96.00 97 PRO A N 1
ATOM 817 C CA . PRO A 1 97 ? 6.646 -0.387 -11.367 1.00 96.00 97 PRO A CA 1
ATOM 818 C C . PRO A 1 97 ? 5.618 -0.436 -10.232 1.00 96.00 97 PRO A C 1
ATOM 820 O O . PRO A 1 97 ? 5.272 0.601 -9.672 1.00 96.00 97 PRO A O 1
ATOM 823 N N . GLU A 1 98 ? 5.157 -1.626 -9.833 1.00 93.88 98 GLU A N 1
ATOM 824 C CA . GLU A 1 98 ? 4.222 -1.792 -8.716 1.00 93.88 98 GLU A CA 1
ATOM 825 C C . GLU A 1 98 ? 4.839 -1.424 -7.366 1.00 93.88 98 GLU A C 1
ATOM 827 O O . GLU A 1 98 ? 4.148 -0.845 -6.528 1.00 93.88 98 GLU A O 1
ATOM 832 N N . TYR A 1 99 ? 6.117 -1.742 -7.144 1.00 93.31 99 TYR A N 1
ATOM 833 C CA . TYR A 1 99 ? 6.796 -1.396 -5.896 1.00 93.31 99 TYR A CA 1
ATOM 834 C C . TYR A 1 99 ? 6.967 0.114 -5.748 1.00 93.31 99 TYR A C 1
ATOM 836 O O . TYR A 1 99 ? 6.590 0.689 -4.729 1.00 93.31 99 TYR A O 1
ATOM 844 N N . VAL A 1 100 ? 7.474 0.777 -6.788 1.00 96.06 100 VAL A N 1
ATOM 845 C CA . VAL A 1 100 ? 7.619 2.238 -6.778 1.00 96.06 100 VAL A CA 1
ATOM 846 C C . VAL A 1 100 ? 6.252 2.906 -6.642 1.00 96.06 100 VAL A C 1
ATOM 848 O O . VAL A 1 100 ? 6.098 3.853 -5.872 1.00 96.06 100 VAL A O 1
ATOM 851 N N . LEU A 1 101 ? 5.233 2.373 -7.323 1.00 97.06 101 LEU A N 1
ATOM 852 C CA . LEU A 1 101 ? 3.869 2.869 -7.205 1.00 97.06 101 LEU A CA 1
ATOM 853 C C . LEU A 1 101 ? 3.355 2.785 -5.763 1.00 97.06 101 LEU A C 1
ATOM 855 O O . LEU A 1 101 ? 2.886 3.794 -5.247 1.00 97.06 101 LEU A O 1
ATOM 859 N N . VAL A 1 102 ? 3.435 1.629 -5.093 1.00 94.44 102 VAL A N 1
ATOM 860 C CA . VAL A 1 102 ? 2.910 1.505 -3.720 1.00 94.44 102 VAL A CA 1
ATOM 861 C C . VAL A 1 102 ? 3.671 2.398 -2.737 1.00 94.44 102 VAL A C 1
ATOM 863 O O . VAL A 1 102 ? 3.044 3.011 -1.873 1.00 94.44 102 VAL A O 1
ATOM 866 N N . CYS A 1 103 ? 4.987 2.555 -2.910 1.00 94.06 103 CYS A N 1
ATOM 867 C CA . CYS A 1 103 ? 5.792 3.487 -2.120 1.00 94.06 103 CYS A CA 1
ATOM 868 C C . CYS A 1 103 ? 5.318 4.939 -2.292 1.00 94.06 103 CYS A C 1
ATOM 870 O O . CYS A 1 103 ? 5.156 5.646 -1.298 1.00 94.06 103 CYS A O 1
ATOM 872 N N . ASN A 1 104 ? 5.001 5.354 -3.521 1.00 94.75 104 ASN A N 1
ATOM 873 C CA . ASN A 1 104 ? 4.472 6.690 -3.812 1.00 94.75 104 ASN A CA 1
ATOM 874 C C . ASN A 1 104 ? 3.037 6.907 -3.298 1.00 94.75 104 ASN A C 1
ATOM 876 O O . ASN A 1 104 ? 2.623 8.043 -3.076 1.00 94.75 104 ASN A O 1
ATOM 880 N N . LEU A 1 105 ? 2.262 5.838 -3.095 1.00 96.44 105 LEU A N 1
ATOM 881 C CA . LEU A 1 105 ? 0.859 5.924 -2.678 1.00 96.44 105 LEU A CA 1
ATOM 882 C C . LEU A 1 105 ? 0.653 5.991 -1.156 1.00 96.44 105 LEU A C 1
ATOM 884 O O . LEU A 1 105 ? -0.484 6.174 -0.722 1.00 96.44 105 LEU A O 1
ATOM 888 N N . LYS A 1 106 ? 1.703 5.899 -0.328 1.00 94.62 106 LYS A N 1
ATOM 889 C CA . LYS A 1 106 ? 1.566 5.936 1.144 1.00 94.62 106 LYS A CA 1
ATOM 890 C C . LYS A 1 106 ? 0.811 7.181 1.627 1.00 94.62 106 LYS A C 1
ATOM 892 O O . LYS A 1 106 ? -0.195 7.066 2.324 1.00 94.62 106 LYS A O 1
ATOM 897 N N . ALA A 1 107 ? 1.230 8.364 1.175 1.00 94.44 107 ALA A N 1
ATOM 898 C CA . ALA A 1 107 ? 0.556 9.620 1.508 1.00 94.44 107 ALA A CA 1
ATOM 899 C C . ALA A 1 107 ? -0.874 9.689 0.940 1.00 94.44 107 ALA A C 1
ATOM 901 O O . ALA A 1 107 ? -1.777 10.198 1.603 1.00 94.44 107 ALA A O 1
ATOM 902 N N . TYR A 1 108 ? -1.102 9.124 -0.253 1.00 96.31 108 TYR A N 1
ATOM 903 C CA . TYR A 1 108 ? -2.435 9.046 -0.855 1.00 96.31 108 TYR A CA 1
ATOM 904 C C . TYR A 1 108 ? -3.414 8.264 0.029 1.00 96.31 108 TYR A C 1
ATOM 906 O O . TYR A 1 108 ? -4.542 8.710 0.229 1.00 96.31 108 TYR A O 1
ATOM 914 N N . PHE A 1 109 ? -3.004 7.115 0.574 1.00 96.94 109 PHE A N 1
ATOM 915 C CA . PHE A 1 109 ? -3.876 6.298 1.421 1.00 96.94 109 PHE A CA 1
ATOM 916 C C . PHE A 1 109 ? -4.248 7.007 2.723 1.00 96.94 109 PHE A C 1
ATOM 918 O O . PHE A 1 109 ? -5.424 7.027 3.087 1.00 96.94 109 PHE A O 1
ATOM 925 N N . VAL A 1 110 ? -3.274 7.647 3.376 1.00 95.88 110 VAL A N 1
ATOM 926 C CA . VAL A 1 110 ? -3.516 8.439 4.592 1.00 95.88 110 VAL A CA 1
ATOM 927 C C . VAL A 1 110 ? -4.482 9.587 4.298 1.00 95.88 110 VAL A C 1
ATOM 929 O O . VAL A 1 110 ? -5.516 9.710 4.952 1.00 95.88 110 VAL A O 1
ATOM 932 N N . ASN A 1 111 ? -4.206 10.383 3.261 1.00 96.31 111 ASN A N 1
ATOM 933 C CA . ASN A 1 111 ? -5.065 11.501 2.875 1.00 96.31 111 ASN A CA 1
ATOM 934 C C . ASN A 1 111 ? -6.482 11.040 2.495 1.00 96.31 111 ASN A C 1
ATOM 936 O O . ASN A 1 111 ? -7.467 11.660 2.891 1.00 96.31 111 ASN A O 1
ATOM 940 N N . LYS A 1 112 ? -6.604 9.911 1.787 1.00 97.25 112 LYS A N 1
ATOM 941 C CA . LYS A 1 112 ? -7.897 9.319 1.442 1.00 97.25 112 LYS A CA 1
ATOM 942 C C . LYS A 1 112 ? -8.696 8.920 2.682 1.00 97.25 112 LYS A C 1
ATOM 944 O O . LYS A 1 112 ? -9.891 9.192 2.717 1.00 97.25 112 LYS A O 1
ATOM 949 N N . ALA A 1 113 ? -8.070 8.287 3.672 1.00 97.62 113 ALA A N 1
ATOM 950 C CA . ALA A 1 113 ? -8.741 7.892 4.911 1.00 97.62 113 ALA A CA 1
ATOM 951 C C . ALA A 1 113 ? -9.260 9.107 5.699 1.00 97.62 113 ALA A C 1
ATOM 953 O O . ALA A 1 113 ? -10.398 9.093 6.168 1.00 97.62 113 ALA A O 1
ATOM 954 N N . ILE A 1 114 ? -8.457 10.174 5.776 1.00 96.88 114 ILE A N 1
ATOM 955 C CA . ILE A 1 114 ? -8.839 11.442 6.414 1.00 96.88 114 ILE A CA 1
ATOM 956 C C . ILE A 1 114 ? -10.027 12.075 5.682 1.00 96.88 114 ILE A C 1
ATOM 958 O O . ILE A 1 114 ? -11.045 12.362 6.302 1.00 96.88 114 ILE A O 1
ATOM 962 N N . ASN A 1 115 ? -9.945 12.219 4.356 1.00 97.31 115 ASN A N 1
ATOM 963 C CA . ASN A 1 115 ? -11.000 12.850 3.555 1.00 97.31 115 ASN A CA 1
ATOM 964 C C . ASN A 1 115 ? -12.301 12.037 3.500 1.00 97.31 115 ASN A C 1
ATOM 966 O O . ASN A 1 115 ? -13.364 12.589 3.244 1.00 97.31 115 ASN A O 1
ATOM 970 N N . MET A 1 116 ? -12.237 10.726 3.746 1.00 97.56 116 MET A N 1
ATOM 971 C CA . MET A 1 116 ? -13.425 9.884 3.930 1.00 97.56 116 MET A CA 1
ATOM 972 C C . MET A 1 116 ? -14.039 10.018 5.332 1.00 97.56 116 MET A C 1
ATOM 974 O O . MET A 1 116 ? -15.028 9.352 5.626 1.00 97.56 116 MET A O 1
ATOM 978 N N . GLY A 1 117 ? -13.450 10.832 6.210 1.00 97.00 117 GLY A N 1
ATOM 979 C CA . GLY A 1 117 ? -13.897 11.016 7.584 1.00 97.00 117 GLY A CA 1
ATOM 980 C C . GLY A 1 117 ? -13.694 9.783 8.462 1.00 97.00 117 GLY A C 1
ATOM 981 O O . GLY A 1 117 ? -14.381 9.658 9.471 1.00 97.00 117 GLY A O 1
ATOM 982 N N . LEU A 1 118 ? -12.801 8.858 8.093 1.00 97.19 118 LEU A N 1
ATOM 983 C CA . LEU A 1 118 ? -12.562 7.624 8.853 1.00 97.19 118 LEU A CA 1
ATOM 984 C C . LEU A 1 118 ? -11.591 7.833 10.017 1.00 97.19 118 LEU A C 1
ATOM 986 O O . LEU A 1 118 ? -11.654 7.114 11.001 1.00 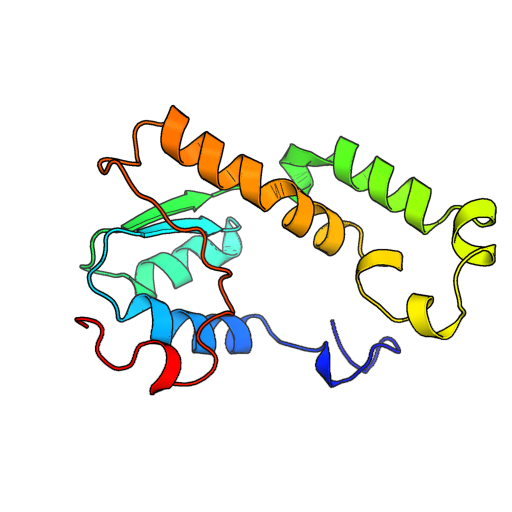97.19 118 LEU A O 1
ATOM 990 N N . VAL A 1 119 ? -10.708 8.828 9.931 1.00 95.94 119 VAL A N 1
ATOM 991 C CA . VAL A 1 119 ? -9.801 9.175 11.031 1.00 95.94 119 VAL A CA 1
ATOM 992 C C . VAL A 1 119 ? -10.554 10.043 12.038 1.00 95.94 119 VAL A C 1
ATOM 994 O O . VAL A 1 119 ? -10.963 11.155 11.710 1.00 95.94 119 VAL A O 1
ATOM 997 N N . LYS A 1 120 ? -10.756 9.522 13.253 1.00 93.19 120 LYS A N 1
ATOM 998 C CA . LYS A 1 120 ? -11.516 10.190 14.329 1.00 93.19 120 LYS A CA 1
ATOM 999 C C . LYS A 1 120 ? -10.645 10.860 15.389 1.00 93.19 120 LYS A C 1
ATOM 1001 O O . LYS A 1 120 ? -11.161 11.538 16.271 1.00 93.19 120 LYS A O 1
ATOM 1006 N N . THR A 1 121 ? -9.333 10.674 15.307 1.00 92.56 121 THR A N 1
ATOM 1007 C CA . THR A 1 121 ? -8.358 11.180 16.274 1.00 92.56 121 THR A CA 1
ATOM 1008 C C . THR A 1 121 ? -7.457 12.245 15.646 1.00 92.56 121 THR A C 1
ATOM 1010 O O . THR A 1 121 ? -7.203 12.201 14.442 1.00 92.56 121 THR A O 1
ATOM 1013 N N . PRO A 1 122 ? -6.893 13.172 16.445 1.00 92.12 122 PRO A N 1
ATOM 1014 C CA . PRO A 1 122 ? -5.913 14.145 15.950 1.00 92.12 122 PRO A CA 1
ATOM 1015 C C . PRO A 1 122 ? -4.617 13.513 15.418 1.00 92.12 122 PRO A C 1
ATOM 1017 O O . PRO A 1 122 ? -3.872 14.155 14.682 1.00 92.12 122 PRO A O 1
ATOM 1020 N N . LEU A 1 123 ? -4.335 12.263 15.802 1.00 91.31 123 LEU A N 1
ATOM 1021 C CA . LEU A 1 123 ? -3.128 11.532 15.436 1.00 91.31 123 LEU A CA 1
ATOM 1022 C C . LEU A 1 123 ? -3.481 10.207 14.758 1.00 91.31 123 LEU A C 1
ATOM 1024 O O . LEU A 1 123 ? -4.276 9.429 15.285 1.00 91.31 123 LEU A O 1
ATOM 1028 N N . VAL A 1 124 ? -2.833 9.934 13.625 1.00 92.50 124 VAL A N 1
ATOM 1029 C CA . VAL A 1 124 ? -2.896 8.665 12.890 1.00 92.50 124 VAL A CA 1
ATOM 1030 C C . VAL A 1 124 ? -1.492 8.275 12.433 1.00 92.50 124 VAL A C 1
ATOM 1032 O O . VAL A 1 124 ? -0.686 9.138 12.086 1.00 92.50 124 VAL A O 1
ATOM 1035 N N . ALA A 1 125 ? -1.193 6.977 12.421 1.00 91.69 125 ALA A N 1
ATOM 1036 C CA . ALA A 1 125 ? 0.079 6.445 11.946 1.00 91.69 125 ALA A CA 1
ATOM 1037 C C 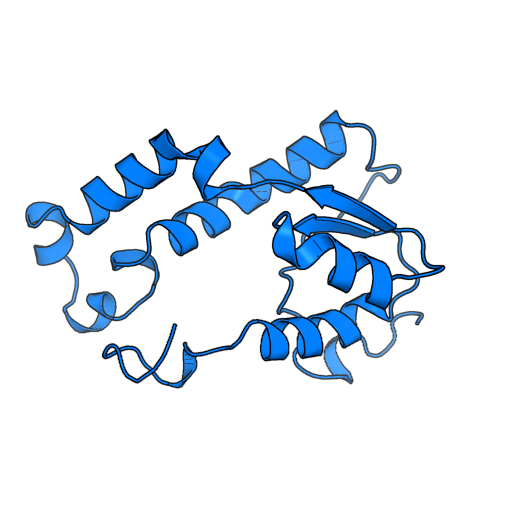. ALA A 1 125 ? -0.132 5.541 10.727 1.00 91.69 125 ALA A C 1
ATOM 1039 O O . ALA A 1 125 ? -1.034 4.705 10.705 1.00 91.69 125 ALA A O 1
ATOM 1040 N N . TRP A 1 126 ? 0.733 5.683 9.722 1.00 94.00 126 TRP A N 1
ATOM 1041 C CA . TRP A 1 126 ? 0.847 4.708 8.641 1.00 94.00 126 TRP A CA 1
ATOM 1042 C C . TRP A 1 126 ? 1.768 3.565 9.074 1.00 94.00 126 TRP A C 1
ATOM 1044 O O . TRP A 1 126 ? 2.887 3.812 9.525 1.00 94.00 126 TRP A O 1
ATOM 1054 N N . ILE A 1 127 ? 1.331 2.319 8.881 1.00 94.38 127 ILE A N 1
ATOM 1055 C CA . ILE A 1 127 ? 2.129 1.125 9.175 1.00 94.38 127 ILE A CA 1
ATOM 1056 C C . ILE A 1 127 ? 2.136 0.220 7.942 1.00 94.38 127 ILE A C 1
ATOM 1058 O O . ILE A 1 127 ? 1.085 -0.149 7.421 1.00 94.38 127 ILE A O 1
ATOM 1062 N N . ASP A 1 128 ? 3.329 -0.158 7.476 1.00 93.12 128 ASP A N 1
ATOM 1063 C CA . ASP A 1 128 ? 3.466 -1.117 6.378 1.00 93.12 128 ASP A CA 1
ATOM 1064 C C . ASP A 1 128 ? 2.992 -2.512 6.830 1.00 93.12 128 ASP A C 1
ATOM 1066 O O . ASP A 1 128 ? 3.362 -2.994 7.899 1.00 93.12 128 ASP A O 1
ATOM 1070 N N . PHE A 1 129 ? 2.244 -3.216 5.976 1.00 92.06 129 PHE A N 1
ATOM 1071 C CA . PHE A 1 129 ? 1.634 -4.522 6.288 1.00 92.06 129 PHE A CA 1
ATOM 1072 C C . PHE A 1 129 ? 2.637 -5.577 6.808 1.00 92.06 129 PHE A C 1
ATOM 1074 O O . PHE A 1 129 ? 2.302 -6.434 7.618 1.00 92.06 129 PHE A O 1
ATOM 1081 N N . GLY A 1 130 ? 3.898 -5.499 6.367 1.00 90.50 130 GLY A N 1
ATOM 1082 C CA . GLY A 1 130 ? 4.989 -6.388 6.785 1.00 90.50 130 GLY A CA 1
ATOM 1083 C C . GLY A 1 130 ? 5.904 -5.845 7.891 1.00 90.50 130 GLY A C 1
ATOM 1084 O O . GLY A 1 130 ? 7.041 -6.316 7.996 1.00 90.50 130 GLY A O 1
ATOM 1085 N N . TYR A 1 131 ? 5.477 -4.828 8.648 1.00 92.31 131 TYR A N 1
ATOM 1086 C CA . TYR A 1 131 ? 6.306 -4.153 9.655 1.00 92.31 131 TYR A CA 1
ATOM 1087 C C . TYR A 1 131 ? 6.584 -5.035 10.886 1.00 92.31 131 TYR A C 1
ATOM 1089 O O . TYR A 1 131 ? 7.737 -5.190 11.298 1.00 92.31 131 TYR A O 1
ATOM 1097 N N . CYS A 1 132 ? 5.559 -5.696 11.434 1.00 92.56 132 CYS A N 1
ATOM 1098 C CA . CYS A 1 132 ? 5.651 -6.508 12.655 1.00 92.56 132 CYS A CA 1
ATOM 1099 C C . CYS A 1 132 ? 6.229 -7.914 12.401 1.00 92.56 132 CYS A C 1
ATOM 1101 O O . CYS A 1 132 ? 5.562 -8.942 12.529 1.00 92.56 132 CYS A O 1
ATOM 1103 N N . ARG A 1 133 ? 7.518 -7.976 12.049 1.00 91.38 133 ARG A N 1
ATOM 1104 C CA . ARG A 1 133 ? 8.209 -9.239 11.714 1.00 91.38 133 ARG A CA 1
ATOM 1105 C C . ARG A 1 133 ? 8.515 -10.131 12.915 1.00 91.38 133 ARG A C 1
ATOM 1107 O O . ARG A 1 133 ? 8.699 -11.332 12.748 1.00 91.38 133 ARG A O 1
ATOM 1114 N N . LYS A 1 134 ? 8.629 -9.548 14.108 1.00 89.88 134 LYS A N 1
ATOM 1115 C CA . LYS A 1 134 ? 8.971 -10.246 15.353 1.00 89.88 134 LYS A CA 1
ATOM 1116 C C . LYS A 1 134 ? 7.956 -9.890 16.447 1.00 89.88 134 LYS A C 1
ATOM 1118 O O . LYS A 1 134 ? 7.468 -8.761 16.442 1.00 89.88 134 LYS A O 1
ATOM 1123 N N . PRO A 1 135 ? 7.674 -10.791 17.408 1.00 81.56 135 PRO A N 1
ATOM 1124 C CA . PRO A 1 135 ? 6.718 -10.523 18.489 1.00 81.56 135 PRO A CA 1
ATOM 1125 C C . PRO A 1 135 ? 7.085 -9.320 19.363 1.00 81.56 135 PRO A C 1
ATOM 1127 O O . PRO A 1 135 ? 6.219 -8.652 19.909 1.00 81.56 135 PRO A O 1
ATOM 1130 N N . ASN A 1 136 ? 8.376 -9.012 19.490 1.00 85.69 136 ASN A N 1
ATOM 1131 C CA . ASN A 1 136 ? 8.833 -7.908 20.326 1.00 85.69 136 ASN A CA 1
ATOM 1132 C C . ASN A 1 136 ? 8.544 -6.517 19.739 1.00 85.69 136 ASN A C 1
ATOM 1134 O O . ASN A 1 136 ? 8.710 -5.539 20.456 1.00 85.69 136 ASN A O 1
ATOM 1138 N N . VAL A 1 137 ? 8.126 -6.415 18.471 1.00 85.38 137 VAL A N 1
ATOM 1139 C CA . VAL A 1 137 ? 7.812 -5.126 17.827 1.00 85.38 137 VAL A CA 1
ATOM 1140 C C . VAL A 1 137 ? 6.576 -4.472 18.452 1.00 85.38 137 VAL A C 1
ATOM 1142 O O . VAL A 1 137 ? 6.509 -3.252 18.519 1.00 85.38 137 VAL A O 1
ATOM 1145 N N . THR A 1 138 ? 5.621 -5.268 18.937 1.00 80.69 138 THR A N 1
ATOM 1146 C CA . THR A 1 138 ? 4.403 -4.793 19.616 1.00 80.69 138 THR A CA 1
ATOM 1147 C C . THR A 1 138 ? 4.482 -4.934 21.139 1.00 80.69 138 THR A C 1
ATOM 1149 O O . THR A 1 138 ? 3.481 -4.775 21.834 1.00 80.69 138 THR A O 1
ATOM 1152 N N . ARG A 1 139 ? 5.666 -5.238 21.692 1.00 77.50 139 ARG A N 1
ATOM 1153 C CA . ARG A 1 139 ? 5.843 -5.447 23.135 1.00 77.50 139 ARG A CA 1
ATOM 1154 C C . ARG A 1 139 ? 5.489 -4.174 23.907 1.00 77.50 139 ARG A C 1
ATOM 1156 O O . ARG A 1 139 ? 6.004 -3.106 23.599 1.00 77.50 139 ARG A O 1
ATOM 1163 N N . GLY A 1 140 ? 4.662 -4.319 24.940 1.00 74.00 140 GLY A N 1
ATOM 1164 C CA . GLY A 1 140 ? 4.218 -3.206 25.786 1.00 74.00 140 GLY A CA 1
ATOM 1165 C C . GLY A 1 140 ? 3.018 -2.434 25.231 1.00 74.00 140 GLY A C 1
ATOM 1166 O O . GLY A 1 140 ? 2.534 -1.526 25.898 1.00 74.00 140 GLY A O 1
ATOM 1167 N N . LEU A 1 141 ? 2.515 -2.797 24.046 1.00 78.88 141 LEU A N 1
ATOM 1168 C CA . LEU A 1 141 ? 1.247 -2.290 23.530 1.00 78.88 141 LEU A CA 1
ATOM 1169 C C . LEU A 1 141 ? 0.094 -3.169 24.019 1.00 78.88 141 LEU A C 1
ATOM 1171 O O . LEU A 1 141 ? 0.262 -4.373 24.219 1.00 78.88 141 LEU A O 1
ATOM 1175 N N . LYS A 1 142 ? -1.079 -2.560 24.203 1.00 69.12 142 LYS A N 1
ATOM 1176 C CA . LYS A 1 142 ? -2.295 -3.283 24.577 1.00 69.12 142 LYS A CA 1
ATOM 1177 C C . LYS A 1 142 ? -2.768 -4.129 23.388 1.00 69.12 142 LYS A C 1
ATOM 1179 O O . LYS A 1 142 ? -3.019 -3.594 22.307 1.00 69.12 142 LYS A O 1
ATOM 1184 N N . ILE A 1 143 ? -2.830 -5.436 23.615 1.00 72.69 143 ILE A N 1
ATOM 1185 C CA . ILE A 1 143 ? -3.351 -6.467 22.708 1.00 72.69 143 ILE A CA 1
ATOM 1186 C C . ILE A 1 143 ? -4.759 -6.840 23.155 1.00 72.69 143 ILE A C 1
ATOM 1188 O O . ILE A 1 143 ? -5.047 -6.667 24.364 1.00 72.69 143 ILE A O 1
#

Radius of gyration: 17.41 Å; chains: 1; bounding box: 40×32×47 Å

InterPro domains:
  IPR011735 WlaTC/HtrL glycosyltransferase [PF09612] (1-143)

pLDDT: mean 90.42, std 11.95, range [43.56, 98.38]